Protein AF-A0A6G3X5H8-F1 (afdb_monomer_lite)

InterPro domains:
  IPR010852 Putative stress-induced transcription regulator [PTHR35525] (24-91)
  IPR021005 Zinc finger, CGNR [PF11706] (51-89)
  IPR023286 ABATE domain superfamily [G3DSA:1.10.3300.10] (2-90)
  IPR023286 ABATE domain superfamily [SSF160904] (4-88)

Sequence (100 aa):
MGRPWPSLLWEAGRRPAALHCSTAPPAVAAQTEIAQALIELLAGITDVRPTACPAPGCVFFFDAGRARRQWCSQGCGNRARAARHYARHQSGSTSSQSPI

Organism: NCBI:txid2706086

Structure (mmCIF, N/CA/C/O backbone):
data_AF-A0A6G3X5H8-F1
#
_entry.id   AF-A0A6G3X5H8-F1
#
loop_
_atom_site.group_PDB
_atom_site.id
_atom_site.type_symbol
_atom_site.label_atom_id
_atom_site.label_alt_id
_atom_site.label_comp_id
_atom_site.label_asym_id
_atom_site.label_entity_id
_atom_site.label_seq_id
_atom_site.pdbx_PDB_ins_code
_atom_site.Cartn_x
_atom_site.Cartn_y
_atom_site.Cartn_z
_atom_site.occupancy
_atom_site.B_iso_or_equiv
_atom_site.auth_seq_id
_atom_site.auth_comp_id
_atom_site.auth_asym_id
_atom_site.auth_atom_id
_atom_site.pdbx_PDB_model_num
ATOM 1 N N . MET A 1 1 ? 13.788 11.922 -21.141 1.00 60.78 1 MET A N 1
ATOM 2 C CA . MET A 1 1 ? 13.332 11.050 -20.034 1.00 60.78 1 MET A CA 1
ATOM 3 C C . MET A 1 1 ? 13.588 9.614 -20.457 1.00 60.78 1 MET A C 1
ATOM 5 O O . MET A 1 1 ? 13.192 9.263 -21.563 1.00 60.78 1 MET A O 1
ATOM 9 N N . GLY A 1 2 ? 14.332 8.835 -19.669 1.00 69.75 2 GLY A N 1
ATOM 10 C CA . GLY A 1 2 ? 14.636 7.442 -20.009 1.00 69.75 2 GLY A CA 1
ATOM 11 C C . GLY A 1 2 ? 13.363 6.599 -20.027 1.00 69.75 2 GLY A C 1
ATOM 12 O O . GLY A 1 2 ? 12.517 6.752 -19.149 1.00 69.75 2 GLY A O 1
ATOM 13 N N . ARG A 1 3 ? 13.192 5.757 -21.046 1.00 74.81 3 ARG A N 1
ATOM 14 C CA . ARG A 1 3 ? 12.064 4.821 -21.118 1.00 74.81 3 ARG A CA 1
ATOM 15 C C . ARG A 1 3 ? 12.355 3.641 -20.188 1.00 74.81 3 ARG A C 1
ATOM 17 O O . ARG A 1 3 ? 13.483 3.162 -20.241 1.00 74.81 3 ARG A O 1
ATOM 24 N N . PRO A 1 4 ? 11.410 3.169 -19.361 1.00 84.62 4 PRO A N 1
ATOM 25 C CA . PRO A 1 4 ? 11.558 1.880 -18.702 1.00 84.62 4 PRO A CA 1
ATOM 26 C C . PRO A 1 4 ? 11.399 0.754 -19.734 1.00 84.62 4 PRO A C 1
ATOM 28 O O . PRO A 1 4 ? 10.608 0.878 -20.674 1.00 84.62 4 PRO A O 1
ATOM 31 N N . TRP A 1 5 ? 12.120 -0.348 -19.566 1.00 88.62 5 TRP A N 1
ATOM 32 C CA . TRP A 1 5 ? 11.897 -1.574 -20.331 1.00 88.62 5 TRP A CA 1
ATOM 33 C C . TRP A 1 5 ? 12.041 -2.806 -19.432 1.00 88.62 5 TRP A C 1
ATOM 35 O O . TRP A 1 5 ? 12.903 -2.825 -18.548 1.00 88.62 5 TRP A O 1
ATOM 45 N N . PRO A 1 6 ? 11.214 -3.843 -19.641 1.00 89.56 6 PRO A N 1
ATOM 46 C CA . PRO A 1 6 ? 11.422 -5.125 -18.994 1.00 89.56 6 PRO A CA 1
ATOM 47 C C . PRO A 1 6 ? 12.629 -5.840 -19.621 1.00 89.56 6 PRO A C 1
ATOM 49 O O . PRO A 1 6 ? 12.863 -5.759 -20.828 1.00 89.56 6 PRO A O 1
ATOM 52 N N . SER A 1 7 ? 13.387 -6.562 -18.804 1.00 91.38 7 SER A N 1
ATOM 53 C CA . SER A 1 7 ? 14.465 -7.456 -19.227 1.00 91.38 7 SER A CA 1
ATOM 54 C C . SER A 1 7 ? 14.336 -8.787 -18.495 1.00 91.38 7 SER A C 1
ATOM 56 O O . SER A 1 7 ? 13.951 -8.819 -17.328 1.00 91.38 7 SER A O 1
ATOM 58 N N . LEU A 1 8 ? 14.642 -9.893 -19.167 1.00 93.75 8 LEU A N 1
ATOM 59 C CA . LEU A 1 8 ? 14.620 -11.222 -18.565 1.00 93.75 8 LEU A CA 1
ATOM 60 C C . LEU A 1 8 ? 16.056 -11.681 -18.329 1.00 93.75 8 LEU A C 1
ATOM 62 O O . LEU A 1 8 ? 16.792 -11.945 -19.278 1.00 93.75 8 LEU A O 1
ATOM 66 N N . LEU A 1 9 ? 16.447 -11.786 -17.062 1.00 94.56 9 LEU A N 1
ATOM 67 C CA . LEU A 1 9 ? 17.724 -12.366 -16.681 1.00 94.56 9 LEU A CA 1
ATOM 68 C C . LEU A 1 9 ? 17.579 -13.885 -16.609 1.00 94.56 9 LEU A C 1
ATOM 70 O O . LEU A 1 9 ? 16.824 -14.417 -15.788 1.00 94.56 9 LEU A O 1
ATOM 74 N N . TRP A 1 10 ? 18.316 -14.572 -17.476 1.00 94.81 10 TRP A N 1
ATOM 75 C CA . TRP A 1 10 ? 18.315 -16.024 -17.571 1.00 94.81 10 TRP A CA 1
ATOM 76 C C . TRP A 1 10 ? 19.702 -16.573 -17.240 1.00 94.81 10 TRP A C 1
ATOM 78 O O . TRP A 1 10 ? 20.615 -16.527 -18.060 1.00 94.81 10 TRP A O 1
ATOM 88 N N . GLU A 1 11 ? 19.856 -17.109 -16.031 1.00 93.88 11 GLU A N 1
ATOM 89 C CA . GLU A 1 11 ? 21.107 -17.704 -15.554 1.00 93.88 11 GLU A CA 1
ATOM 90 C C . GLU A 1 11 ? 20.948 -19.216 -15.368 1.00 93.88 11 GLU A C 1
ATOM 92 O O . GLU A 1 11 ? 19.945 -19.691 -14.828 1.00 93.88 11 GLU A O 1
ATOM 97 N N . ALA A 1 12 ? 21.948 -19.988 -15.802 1.00 92.75 12 ALA A N 1
ATOM 98 C CA . ALA A 1 12 ? 21.931 -21.441 -15.677 1.00 92.75 12 ALA A CA 1
ATOM 99 C C . ALA A 1 12 ? 21.793 -21.865 -14.202 1.00 92.75 12 ALA A C 1
ATOM 101 O O . ALA A 1 12 ? 22.558 -21.435 -13.341 1.00 92.75 12 ALA A O 1
ATOM 102 N N . GLY A 1 13 ? 20.801 -22.709 -13.908 1.00 93.31 13 GLY A N 1
ATOM 103 C CA . GLY A 1 13 ? 20.529 -23.196 -12.551 1.00 93.31 13 GLY A CA 1
ATOM 104 C C . GLY A 1 13 ? 19.717 -22.248 -11.654 1.00 93.31 13 GLY A C 1
ATOM 105 O O . GLY A 1 13 ? 19.429 -22.616 -10.516 1.00 93.31 13 GLY A O 1
ATOM 106 N N . ARG A 1 14 ? 19.296 -21.066 -12.133 1.00 92.75 14 ARG A N 1
ATOM 107 C CA . ARG A 1 14 ? 18.371 -20.167 -11.417 1.00 92.75 14 ARG A CA 1
ATOM 108 C C . ARG A 1 14 ? 17.011 -20.088 -12.108 1.00 92.75 14 ARG A C 1
ATOM 110 O O . ARG A 1 14 ? 16.878 -20.342 -13.302 1.00 92.75 14 ARG A O 1
ATOM 117 N N . ARG A 1 15 ? 15.978 -19.713 -11.345 1.00 92.12 15 ARG A N 1
ATOM 118 C CA . ARG A 1 15 ? 14.694 -19.311 -11.936 1.00 92.12 15 ARG A CA 1
ATOM 119 C C . ARG A 1 15 ? 14.898 -18.005 -12.718 1.00 92.12 15 ARG A C 1
ATOM 121 O O . ARG A 1 15 ? 15.554 -17.118 -12.169 1.00 92.12 15 ARG A O 1
ATOM 128 N N . PRO A 1 16 ? 14.339 -17.869 -13.935 1.00 94.50 16 PRO A N 1
ATOM 129 C CA . PRO A 1 16 ? 14.399 -16.615 -14.677 1.00 94.50 16 PRO A CA 1
ATOM 130 C C . PRO A 1 16 ? 13.844 -15.460 -13.842 1.00 94.50 16 PRO A C 1
ATOM 132 O O . PRO A 1 16 ? 12.799 -15.604 -13.202 1.00 94.50 16 PRO A O 1
ATOM 135 N N . ALA A 1 17 ? 14.546 -14.329 -13.842 1.00 91.50 17 ALA A N 1
ATOM 136 C CA . ALA A 1 17 ? 14.149 -13.136 -13.106 1.00 91.50 17 ALA A CA 1
ATOM 137 C C . ALA A 1 17 ? 13.748 -12.030 -14.084 1.00 91.50 17 ALA A C 1
ATOM 139 O O . ALA A 1 17 ? 14.514 -11.679 -14.982 1.00 91.50 17 ALA A O 1
ATOM 140 N N . ALA A 1 18 ? 12.553 -11.472 -13.904 1.00 90.00 18 ALA A N 1
ATOM 141 C CA . ALA A 1 18 ? 12.155 -10.255 -14.597 1.00 90.00 18 ALA A CA 1
ATOM 142 C C . ALA A 1 18 ? 12.793 -9.043 -13.899 1.00 90.00 18 ALA A C 1
ATOM 144 O O . ALA A 1 18 ? 12.706 -8.903 -12.680 1.00 90.00 18 ALA A O 1
ATOM 145 N N . LEU A 1 19 ? 13.434 -8.179 -14.678 1.00 87.75 19 LEU A N 1
ATOM 146 C CA . LEU A 1 19 ? 14.050 -6.932 -14.244 1.00 87.75 19 LEU A CA 1
ATOM 147 C C . LEU A 1 19 ? 13.344 -5.760 -14.924 1.00 87.75 19 LEU A C 1
ATOM 149 O O . LEU A 1 19 ? 13.045 -5.825 -16.116 1.00 87.75 19 LEU A O 1
ATOM 153 N N . HIS A 1 20 ? 13.145 -4.668 -14.192 1.00 85.81 20 HIS A N 1
ATOM 154 C CA . HIS A 1 20 ? 12.765 -3.383 -14.770 1.00 85.81 20 HIS A CA 1
ATOM 155 C C . HIS A 1 20 ? 14.012 -2.515 -14.897 1.00 85.81 20 HIS A C 1
ATOM 157 O O . HIS A 1 20 ? 14.634 -2.138 -13.906 1.00 85.81 20 HIS A O 1
ATOM 163 N N . CYS A 1 21 ? 14.403 -2.219 -16.131 1.00 87.88 21 CYS A N 1
ATOM 164 C CA . CYS A 1 21 ? 15.553 -1.380 -16.427 1.00 87.88 21 CYS A CA 1
ATOM 165 C C . CYS A 1 21 ? 15.086 0.008 -16.869 1.00 87.88 21 CYS A C 1
ATOM 167 O O . CYS A 1 21 ? 14.038 0.155 -17.493 1.00 87.88 21 CYS A O 1
ATOM 169 N N . SER A 1 22 ? 15.870 1.038 -16.560 1.00 90.00 22 SER A N 1
ATOM 170 C CA . SER A 1 22 ? 15.598 2.407 -16.992 1.00 90.00 22 SER A CA 1
ATOM 171 C C . SER A 1 22 ? 16.896 3.200 -17.095 1.00 90.00 22 SER A C 1
ATOM 173 O O . SER A 1 22 ? 17.806 3.013 -16.291 1.00 90.00 22 SER A O 1
ATOM 175 N N . THR A 1 23 ? 16.973 4.115 -18.063 1.00 92.62 23 THR A N 1
ATOM 176 C CA . THR A 1 23 ? 18.024 5.149 -18.126 1.00 92.62 23 THR A CA 1
ATOM 177 C C . THR A 1 23 ? 17.611 6.458 -17.445 1.00 92.62 23 THR A C 1
ATOM 179 O O . THR A 1 23 ? 18.318 7.461 -17.536 1.00 92.62 23 THR A O 1
ATOM 182 N N . ALA A 1 24 ? 16.437 6.502 -16.807 1.00 92.06 24 ALA A N 1
ATOM 183 C CA . ALA A 1 24 ? 15.964 7.686 -16.103 1.00 92.06 24 ALA A CA 1
ATOM 184 C C . ALA A 1 24 ? 16.730 7.909 -14.782 1.00 92.06 24 ALA A C 1
ATOM 186 O O . ALA A 1 24 ? 17.280 6.962 -14.219 1.00 92.06 24 ALA A O 1
ATOM 187 N N . PRO A 1 25 ? 16.728 9.143 -14.240 1.00 94.12 25 PRO A N 1
ATOM 188 C CA . PRO A 1 25 ? 17.235 9.398 -12.895 1.00 94.12 25 PRO A CA 1
ATOM 189 C C . PRO A 1 25 ? 16.565 8.483 -11.852 1.00 94.12 25 PRO A C 1
ATOM 191 O O . PRO A 1 25 ? 15.368 8.211 -11.987 1.00 94.12 25 PRO A O 1
ATOM 194 N N . PRO A 1 26 ? 17.269 8.067 -10.780 1.00 90.50 26 PRO A N 1
ATOM 195 C CA . PRO A 1 26 ? 16.768 7.058 -9.840 1.00 90.50 26 PRO A CA 1
ATOM 196 C C . PRO A 1 26 ? 15.381 7.351 -9.254 1.00 90.50 26 PRO A C 1
ATOM 198 O O . PRO A 1 26 ? 14.541 6.459 -9.187 1.00 90.50 26 PRO A O 1
ATOM 201 N N . ALA A 1 27 ? 15.099 8.606 -8.889 1.00 92.88 27 ALA A N 1
ATOM 202 C CA . ALA A 1 27 ? 13.791 8.996 -8.360 1.00 92.88 27 ALA A CA 1
ATOM 203 C C . ALA A 1 27 ? 12.657 8.810 -9.387 1.00 92.88 27 ALA A C 1
ATOM 205 O O . ALA A 1 27 ? 11.584 8.324 -9.041 1.00 92.88 27 ALA A O 1
ATOM 206 N N . VAL A 1 28 ? 12.910 9.142 -10.657 1.00 92.25 28 VAL A N 1
ATOM 207 C CA . VAL A 1 28 ? 11.936 8.976 -11.749 1.00 92.25 28 VAL A CA 1
ATOM 208 C C . VAL A 1 28 ? 11.734 7.495 -12.064 1.00 92.25 28 VAL A C 1
ATOM 210 O O . VAL A 1 28 ? 10.604 7.065 -12.289 1.00 92.25 28 VAL A O 1
ATOM 213 N N . ALA A 1 29 ? 12.810 6.704 -12.051 1.00 90.31 29 ALA A N 1
ATOM 214 C CA . ALA A 1 29 ? 12.731 5.258 -12.234 1.00 90.31 29 ALA A CA 1
ATOM 215 C C . ALA A 1 29 ? 11.878 4.604 -11.132 1.00 90.31 29 ALA A C 1
ATOM 217 O O . ALA A 1 29 ? 10.927 3.895 -11.452 1.00 90.31 29 ALA A O 1
ATOM 218 N N . ALA A 1 30 ? 12.131 4.934 -9.861 1.00 91.62 30 ALA A N 1
ATOM 219 C CA . ALA A 1 30 ? 11.355 4.424 -8.730 1.00 91.62 30 ALA A CA 1
ATOM 220 C C . ALA A 1 30 ? 9.874 4.839 -8.795 1.00 91.62 30 ALA A C 1
ATOM 222 O O . ALA A 1 30 ? 8.987 4.020 -8.575 1.00 91.62 30 ALA A O 1
ATOM 223 N N . GLN A 1 31 ? 9.583 6.098 -9.142 1.00 93.50 31 GLN A N 1
ATOM 224 C CA . GLN A 1 31 ? 8.203 6.559 -9.335 1.00 93.50 31 GLN A CA 1
ATOM 225 C C . GLN A 1 31 ? 7.490 5.799 -10.456 1.00 93.50 31 GLN A C 1
ATOM 227 O O . GLN A 1 31 ? 6.317 5.460 -10.317 1.00 93.50 31 GLN A O 1
ATOM 232 N N . THR A 1 32 ? 8.195 5.528 -11.554 1.00 92.00 32 THR A N 1
ATOM 233 C CA . THR A 1 32 ? 7.649 4.783 -12.692 1.00 92.00 32 THR A CA 1
ATOM 234 C C . THR A 1 32 ? 7.320 3.347 -12.293 1.00 92.00 32 THR A C 1
ATOM 236 O O . THR A 1 32 ? 6.219 2.884 -12.572 1.00 92.0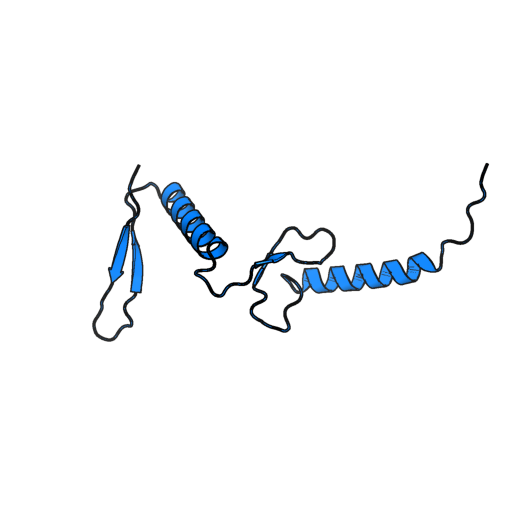0 32 THR A O 1
ATOM 239 N N . GLU A 1 33 ? 8.220 2.680 -11.569 1.00 91.25 33 GLU A N 1
ATOM 240 C CA . GLU A 1 33 ? 8.004 1.319 -11.068 1.00 91.25 33 GLU A CA 1
ATOM 241 C C . GLU A 1 33 ? 6.810 1.249 -10.102 1.00 91.25 33 GLU A C 1
ATOM 243 O O . GLU A 1 33 ? 5.937 0.394 -10.249 1.00 91.25 33 GLU A O 1
ATOM 248 N N . ILE A 1 34 ? 6.699 2.207 -9.172 1.00 93.38 34 ILE A N 1
ATOM 249 C CA . ILE A 1 34 ? 5.546 2.317 -8.263 1.00 93.38 34 ILE A CA 1
ATOM 250 C C . ILE A 1 34 ? 4.244 2.524 -9.048 1.00 93.38 34 ILE A C 1
ATOM 252 O O . ILE A 1 34 ? 3.234 1.890 -8.744 1.00 93.38 34 ILE A O 1
ATOM 256 N N . ALA A 1 35 ? 4.252 3.405 -10.052 1.00 93.75 35 ALA A N 1
ATOM 257 C CA . ALA A 1 35 ? 3.075 3.678 -10.869 1.00 93.75 35 ALA A CA 1
ATOM 258 C C . ALA A 1 35 ? 2.638 2.441 -11.668 1.00 93.75 35 ALA A C 1
ATOM 260 O O . ALA A 1 35 ? 1.449 2.136 -11.704 1.00 93.75 35 ALA A O 1
ATOM 261 N N . GLN A 1 36 ? 3.582 1.702 -12.257 1.00 91.25 36 GLN A N 1
ATOM 262 C CA . GLN A 1 36 ? 3.300 0.457 -12.976 1.00 91.25 36 GLN A CA 1
ATOM 263 C C . GLN A 1 36 ? 2.711 -0.609 -12.045 1.00 91.25 36 GLN A C 1
ATOM 265 O O . GLN A 1 36 ? 1.652 -1.154 -12.348 1.00 91.25 36 GLN A O 1
ATOM 270 N N . ALA A 1 37 ? 3.319 -0.832 -10.876 1.00 91.44 37 ALA A N 1
ATOM 271 C CA . ALA A 1 37 ? 2.805 -1.780 -9.888 1.00 91.44 37 ALA A CA 1
ATOM 272 C C . ALA A 1 37 ? 1.396 -1.403 -9.393 1.00 91.44 37 ALA A C 1
ATOM 274 O O . ALA A 1 37 ? 0.540 -2.268 -9.209 1.00 91.44 37 ALA A O 1
ATOM 275 N N . LEU A 1 38 ? 1.122 -0.106 -9.206 1.00 93.38 38 LEU A N 1
ATOM 276 C CA . LEU A 1 38 ? -0.211 0.374 -8.841 1.00 93.38 38 LEU A CA 1
ATOM 277 C C . LEU A 1 38 ? -1.232 0.138 -9.962 1.00 93.38 38 LEU A C 1
ATOM 279 O O . LEU A 1 38 ? -2.363 -0.246 -9.674 1.00 93.38 38 LEU A O 1
ATOM 283 N N . ILE A 1 39 ? -0.853 0.343 -11.225 1.00 94.00 39 ILE A N 1
ATOM 284 C CA . ILE A 1 39 ? -1.719 0.057 -12.377 1.00 94.00 39 ILE A CA 1
ATOM 285 C C . ILE A 1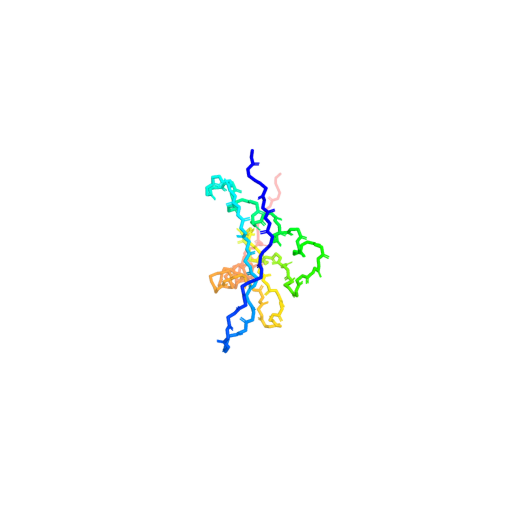 39 ? -2.053 -1.434 -12.431 1.00 94.00 39 ILE A C 1
ATOM 287 O O . ILE A 1 39 ? -3.223 -1.773 -12.555 1.00 94.00 39 ILE A O 1
ATOM 291 N N . GLU A 1 40 ? -1.066 -2.319 -12.285 1.00 93.25 40 GLU A N 1
ATOM 292 C CA . GLU A 1 40 ? -1.290 -3.771 -12.264 1.00 93.25 40 GLU A CA 1
ATOM 293 C C . GLU A 1 40 ? -2.207 -4.199 -11.111 1.00 93.25 40 GLU A C 1
ATOM 295 O O . GLU A 1 40 ? -3.118 -5.010 -11.305 1.00 93.25 40 GLU A O 1
ATOM 300 N N . LEU A 1 41 ? -2.011 -3.610 -9.926 1.00 92.75 41 LEU A N 1
ATOM 301 C CA . LEU A 1 41 ? -2.864 -3.821 -8.759 1.00 92.75 41 LEU A CA 1
ATOM 302 C C . LEU A 1 41 ? -4.315 -3.404 -9.037 1.00 92.75 41 LEU A C 1
ATOM 304 O O . LEU A 1 41 ? -5.240 -4.175 -8.790 1.00 92.75 41 LEU A O 1
ATOM 308 N N . LEU A 1 42 ? -4.524 -2.189 -9.551 1.00 91.94 42 LEU A N 1
ATOM 309 C CA . LEU A 1 42 ? -5.857 -1.643 -9.826 1.00 91.94 42 LEU A CA 1
ATOM 310 C C . LEU A 1 42 ? -6.541 -2.327 -11.017 1.00 91.94 42 LEU A C 1
ATOM 312 O O . LEU A 1 42 ? -7.765 -2.435 -11.034 1.00 91.94 42 LEU A O 1
ATOM 316 N N . ALA A 1 43 ? -5.764 -2.817 -11.982 1.00 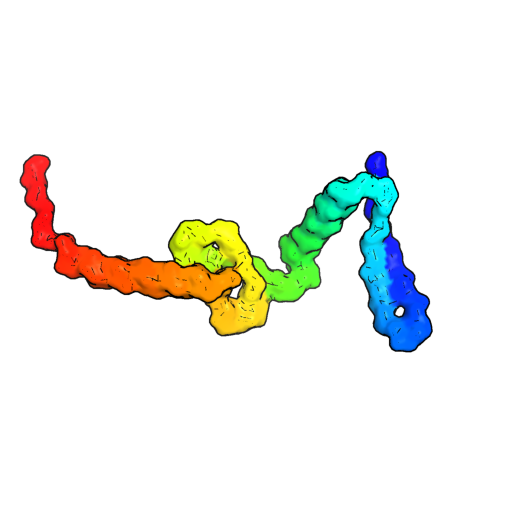94.38 43 ALA A N 1
ATOM 317 C CA . ALA A 1 43 ? -6.248 -3.610 -13.107 1.00 94.38 43 ALA A CA 1
ATOM 318 C C . ALA A 1 43 ? -6.595 -5.059 -12.717 1.00 94.38 43 ALA A C 1
ATOM 320 O O . ALA A 1 43 ? -7.125 -5.797 -13.546 1.00 94.38 43 ALA A O 1
ATOM 321 N N . GLY A 1 44 ? -6.311 -5.481 -11.478 1.00 91.31 44 GLY A N 1
ATOM 322 C CA . GLY A 1 44 ? -6.602 -6.832 -10.996 1.00 91.31 44 GLY A CA 1
ATOM 323 C C . GLY A 1 44 ? -5.681 -7.911 -11.571 1.00 91.31 44 GLY A C 1
ATOM 324 O O . GLY A 1 44 ? -6.052 -9.081 -11.578 1.00 91.31 44 GLY A O 1
ATOM 325 N N . ILE A 1 45 ? -4.496 -7.530 -12.059 1.00 92.94 45 ILE A N 1
ATOM 326 C CA . ILE A 1 45 ? -3.478 -8.465 -12.569 1.00 92.94 45 ILE A CA 1
ATOM 327 C C . ILE A 1 45 ? -2.802 -9.201 -11.402 1.00 92.94 45 ILE A C 1
ATOM 329 O O . ILE A 1 45 ? -2.381 -10.347 -11.536 1.00 92.94 45 ILE A O 1
ATOM 333 N N . THR A 1 46 ? -2.719 -8.553 -10.238 1.00 89.50 46 THR A N 1
ATOM 334 C CA . THR A 1 46 ? -2.159 -9.138 -9.015 1.00 89.50 46 THR A CA 1
ATOM 335 C C . THR A 1 46 ? -3.241 -9.789 -8.150 1.00 89.50 46 THR A C 1
ATOM 337 O O . THR A 1 46 ? -4.337 -9.244 -8.033 1.00 89.50 46 THR A O 1
ATOM 340 N N . ASP A 1 47 ? -2.897 -10.847 -7.410 1.00 89.12 47 ASP A N 1
ATOM 341 C CA . ASP A 1 47 ? -3.792 -11.489 -6.426 1.00 89.12 47 ASP A CA 1
ATOM 342 C C . ASP A 1 47 ? -4.029 -10.666 -5.143 1.00 89.12 47 ASP A C 1
ATOM 344 O O . ASP A 1 47 ? -4.802 -11.067 -4.265 1.00 89.12 47 ASP A O 1
ATOM 348 N N . VAL A 1 48 ? -3.352 -9.523 -4.999 1.00 90.00 48 VAL A N 1
ATOM 349 C CA . VAL A 1 48 ? -3.485 -8.640 -3.838 1.00 90.00 48 VAL A CA 1
ATOM 350 C C . VAL A 1 48 ? -4.893 -8.058 -3.798 1.00 90.00 48 VAL A C 1
ATOM 352 O O . VAL A 1 48 ? -5.393 -7.516 -4.781 1.00 90.00 48 VAL A O 1
ATOM 355 N N . ARG A 1 49 ? -5.527 -8.113 -2.623 1.00 89.00 49 ARG A N 1
ATOM 356 C CA . ARG A 1 49 ? -6.863 -7.542 -2.401 1.00 89.00 49 ARG A CA 1
ATOM 357 C C . ARG A 1 49 ? -6.758 -6.326 -1.484 1.00 89.00 49 ARG A C 1
ATOM 359 O O . ARG A 1 49 ? -6.885 -6.486 -0.264 1.00 89.00 49 ARG A O 1
ATOM 366 N N . PRO A 1 50 ? -6.494 -5.121 -2.028 1.00 91.31 50 PRO A N 1
ATOM 367 C CA . PRO A 1 50 ? -6.301 -3.932 -1.214 1.00 91.31 50 PRO A CA 1
ATOM 368 C C . PRO A 1 50 ? -7.611 -3.575 -0.513 1.00 91.31 50 PRO A C 1
ATOM 370 O O . PRO A 1 50 ? -8.610 -3.244 -1.141 1.00 91.31 50 PRO A O 1
ATOM 373 N N . THR A 1 51 ? -7.602 -3.649 0.814 1.00 92.81 51 THR A N 1
ATOM 374 C CA . THR A 1 51 ? -8.760 -3.345 1.657 1.00 92.81 51 THR A CA 1
ATOM 375 C C . THR A 1 51 ? -8.406 -2.222 2.616 1.00 92.81 51 THR A C 1
ATOM 377 O O . THR A 1 51 ? -7.356 -2.259 3.264 1.00 92.81 51 THR A O 1
ATOM 380 N N . ALA A 1 52 ? -9.268 -1.210 2.705 1.00 95.94 52 ALA A N 1
ATOM 381 C CA . ALA A 1 52 ? -9.089 -0.112 3.646 1.00 95.94 52 ALA A CA 1
ATOM 382 C C . ALA A 1 52 ? -9.124 -0.638 5.090 1.00 95.94 52 ALA A C 1
ATOM 384 O O . ALA A 1 52 ? -9.957 -1.473 5.449 1.00 95.94 52 ALA A O 1
ATOM 385 N N . CYS A 1 53 ? -8.211 -0.163 5.936 1.00 97.44 53 CYS A N 1
ATOM 386 C CA . CYS A 1 53 ? -8.183 -0.566 7.336 1.00 97.44 53 CYS A CA 1
ATOM 387 C C . CYS A 1 53 ? -9.372 0.048 8.099 1.00 97.44 53 CYS A C 1
ATOM 389 O O . CYS A 1 53 ? -9.483 1.272 8.150 1.00 97.44 53 CYS A O 1
ATOM 391 N N . PRO A 1 54 ? -10.202 -0.752 8.792 1.00 96.12 54 PRO A N 1
ATOM 392 C CA . PRO A 1 54 ? -11.396 -0.246 9.474 1.00 96.12 54 PRO A CA 1
ATOM 393 C C . PRO A 1 54 ? -11.101 0.397 10.841 1.00 96.12 54 PRO A C 1
ATOM 395 O O . PRO A 1 54 ? -12.018 0.746 11.580 1.00 96.12 54 PRO A O 1
ATOM 398 N N . ALA A 1 55 ? -9.832 0.499 11.252 1.00 97.69 55 ALA A N 1
ATOM 399 C CA . ALA A 1 55 ? -9.493 1.066 12.553 1.00 97.69 55 ALA A CA 1
ATOM 400 C C . ALA A 1 55 ? -9.704 2.596 12.560 1.00 97.69 55 ALA A C 1
ATOM 402 O O . ALA A 1 55 ? -9.249 3.258 11.625 1.00 97.69 55 ALA A O 1
ATOM 403 N N . PRO A 1 56 ? -10.286 3.190 13.623 1.00 97.06 56 PRO A N 1
ATOM 404 C CA . PRO A 1 56 ? -10.571 4.627 13.675 1.00 97.06 56 PRO A CA 1
ATOM 405 C C . PRO A 1 56 ? -9.334 5.485 13.389 1.00 97.06 56 PRO A C 1
ATOM 407 O O . PRO A 1 56 ? -8.278 5.257 13.991 1.00 97.06 56 PRO A O 1
ATOM 410 N N . GLY A 1 57 ? -9.451 6.430 12.453 1.00 96.56 57 GLY A N 1
ATOM 411 C CA . GLY A 1 57 ? -8.362 7.319 12.027 1.00 96.56 57 GLY A CA 1
ATOM 412 C C . GLY A 1 57 ? -7.262 6.658 11.186 1.00 96.56 57 GLY A C 1
ATOM 413 O O . GLY A 1 57 ? -6.201 7.247 11.009 1.00 96.56 57 GLY A O 1
ATOM 414 N N . CYS A 1 58 ? -7.449 5.425 10.700 1.00 98.00 58 CYS A N 1
ATOM 415 C CA . CYS A 1 58 ? -6.485 4.801 9.794 1.00 98.00 58 CYS A CA 1
ATOM 416 C C . CYS A 1 58 ? -6.724 5.228 8.342 1.00 98.00 58 CYS A C 1
ATOM 418 O O . CYS A 1 58 ? -7.855 5.194 7.875 1.00 98.00 58 CYS A O 1
ATOM 420 N N . VAL A 1 59 ? -5.645 5.542 7.623 1.00 97.12 59 VAL A N 1
ATOM 421 C CA . VAL A 1 59 ? -5.667 5.887 6.186 1.00 97.12 59 VAL A CA 1
ATOM 422 C C . VAL A 1 59 ? -4.965 4.844 5.310 1.00 97.12 59 VAL A C 1
ATOM 424 O O . VAL A 1 59 ? -4.757 5.058 4.121 1.00 97.12 59 VAL A O 1
ATOM 427 N N . PHE A 1 60 ? -4.556 3.715 5.895 1.00 97.00 60 PHE A N 1
ATOM 428 C CA . PHE A 1 60 ? -3.798 2.682 5.192 1.00 97.00 60 PHE A CA 1
ATOM 429 C C . PHE A 1 60 ? -4.675 1.538 4.692 1.00 97.00 60 PHE A C 1
ATOM 431 O O . PHE A 1 60 ? -5.696 1.194 5.293 1.00 97.00 60 PHE A O 1
ATOM 438 N N . PHE A 1 61 ? -4.185 0.890 3.640 1.00 94.50 61 PHE A N 1
ATOM 439 C CA . PHE A 1 61 ? -4.722 -0.349 3.094 1.00 94.50 61 PHE A CA 1
ATOM 440 C C . PHE A 1 61 ? -3.909 -1.551 3.579 1.00 94.50 61 PHE A C 1
ATOM 442 O O . PHE A 1 61 ? -2.777 -1.424 4.053 1.00 94.50 61 PHE A O 1
ATOM 449 N N . PHE A 1 62 ? -4.491 -2.738 3.467 1.00 94.06 62 PHE A N 1
ATOM 450 C CA . PHE A 1 62 ? -3.785 -3.996 3.653 1.00 94.06 62 PHE A CA 1
ATOM 451 C C . PHE A 1 62 ? -4.264 -5.034 2.643 1.00 94.06 62 PHE A C 1
ATOM 453 O O . PHE A 1 62 ? -5.380 -4.945 2.139 1.00 94.06 62 PHE A O 1
ATOM 460 N N . ASP A 1 63 ? -3.419 -6.026 2.374 1.00 92.88 63 ASP A N 1
ATOM 461 C CA . ASP A 1 63 ? -3.807 -7.186 1.579 1.00 92.88 63 ASP A CA 1
ATOM 462 C C . ASP A 1 63 ? -4.710 -8.122 2.396 1.00 92.88 63 ASP A C 1
ATOM 464 O O . ASP A 1 63 ? -4.271 -8.730 3.385 1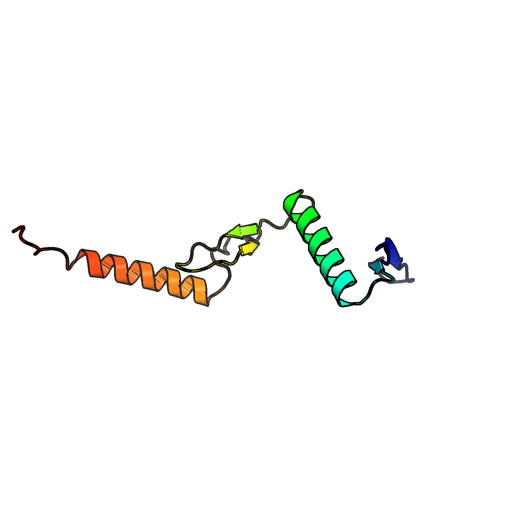.00 92.88 63 ASP A O 1
ATOM 468 N N . ALA A 1 64 ? -5.972 -8.219 1.980 1.00 87.56 64 ALA A N 1
ATOM 469 C CA . ALA A 1 64 ? -6.975 -9.095 2.572 1.00 87.56 64 ALA A CA 1
ATOM 470 C C . ALA A 1 64 ? -6.921 -10.541 2.046 1.00 87.56 64 ALA A C 1
ATOM 472 O O . ALA A 1 64 ? -7.750 -11.358 2.444 1.00 87.56 64 ALA A O 1
ATOM 473 N N . GLY A 1 65 ? -5.929 -10.903 1.219 1.00 83.25 65 GLY A N 1
ATOM 474 C CA . GLY A 1 65 ? -5.724 -12.282 0.757 1.00 83.25 65 GLY A CA 1
ATOM 475 C C . GLY A 1 65 ? -5.542 -13.302 1.893 1.00 83.25 65 GLY A C 1
ATOM 476 O O . GLY A 1 65 ? -5.844 -14.484 1.739 1.00 83.25 65 GLY A O 1
ATOM 477 N N . ARG A 1 66 ? -5.121 -12.858 3.087 1.00 82.31 66 ARG A N 1
ATOM 478 C CA . ARG A 1 66 ? -5.085 -13.694 4.299 1.00 82.31 66 ARG A CA 1
ATOM 479 C C . ARG A 1 66 ? -6.400 -13.582 5.069 1.00 82.31 66 ARG A C 1
ATOM 481 O O . ARG A 1 66 ? -6.592 -12.618 5.805 1.00 82.31 66 ARG A O 1
ATOM 488 N N . ALA A 1 67 ? -7.226 -14.628 5.016 1.00 77.94 67 ALA A N 1
ATOM 489 C CA . ALA A 1 67 ? -8.596 -14.661 5.554 1.00 77.94 67 ALA A CA 1
ATOM 490 C C . ALA A 1 67 ? -8.790 -14.168 7.008 1.00 77.94 67 ALA A C 1
ATOM 492 O O . ALA A 1 67 ? -9.880 -13.745 7.377 1.00 77.94 67 ALA A O 1
ATOM 493 N N . ARG A 1 68 ? -7.760 -14.220 7.865 1.00 86.75 68 ARG A N 1
ATOM 494 C CA . ARG A 1 68 ? -7.852 -13.778 9.273 1.00 86.75 68 ARG A CA 1
ATOM 495 C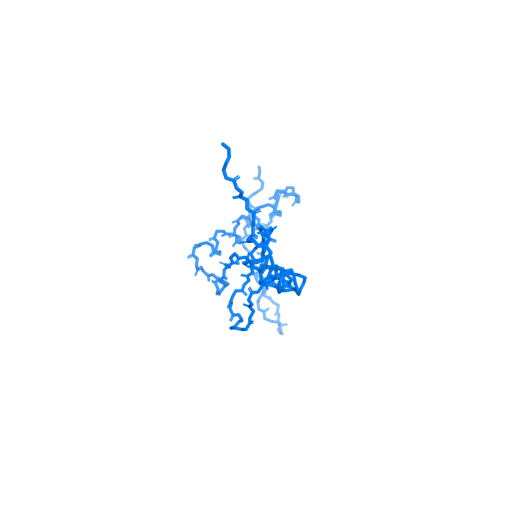 C . ARG A 1 68 ? -7.383 -12.341 9.515 1.00 86.75 68 ARG A C 1
ATOM 497 O O . ARG A 1 68 ? -7.556 -11.833 10.626 1.00 86.75 68 ARG A O 1
ATOM 504 N N . ARG A 1 69 ? -6.755 -11.685 8.533 1.00 91.88 69 ARG A N 1
ATOM 505 C CA . ARG A 1 69 ? -6.253 -10.317 8.693 1.00 91.88 69 ARG A CA 1
ATOM 506 C C . ARG A 1 69 ? -7.415 -9.339 8.538 1.00 91.88 69 ARG A C 1
ATOM 508 O O . ARG A 1 69 ? -8.011 -9.248 7.479 1.00 91.88 69 ARG A O 1
ATOM 515 N N . GLN A 1 70 ? -7.717 -8.611 9.610 1.00 94.19 70 GLN A N 1
ATOM 516 C CA . GLN A 1 70 ? -8.811 -7.626 9.656 1.00 94.19 70 GLN A CA 1
ATOM 517 C C . GLN A 1 70 ? -8.304 -6.175 9.730 1.00 94.19 70 GLN A C 1
ATOM 519 O O . GLN A 1 70 ? -9.079 -5.238 9.566 1.00 94.19 70 GLN A O 1
ATOM 524 N N . TRP A 1 71 ? -7.007 -5.979 9.995 1.00 96.44 71 TRP A N 1
ATOM 525 C CA . TRP A 1 71 ? -6.387 -4.663 10.157 1.00 96.44 71 TRP A CA 1
ATOM 526 C C . TRP A 1 71 ? -4.999 -4.620 9.516 1.00 96.44 71 TRP A C 1
ATOM 528 O O . TRP A 1 71 ? -4.303 -5.638 9.410 1.00 96.44 71 TRP A O 1
ATOM 538 N N . CYS A 1 72 ? -4.553 -3.414 9.154 1.00 96.56 72 CYS A N 1
ATOM 539 C CA . CYS A 1 72 ? -3.228 -3.215 8.570 1.00 96.56 72 CYS A CA 1
ATOM 540 C C . CYS A 1 72 ? -2.082 -3.503 9.553 1.00 96.56 72 CYS A C 1
ATOM 542 O O . CYS A 1 72 ? -1.003 -3.902 9.124 1.00 96.56 72 CYS A O 1
ATOM 544 N N . SER A 1 73 ? -2.315 -3.394 10.864 1.00 95.88 73 SER A N 1
ATOM 545 C CA . SER A 1 73 ? -1.315 -3.665 11.899 1.00 95.88 73 SER A CA 1
ATOM 546 C C . SER A 1 73 ? -1.953 -4.108 13.217 1.00 95.88 73 SER A C 1
ATOM 548 O O . SER A 1 73 ? -3.151 -3.909 13.443 1.00 95.88 73 SER A O 1
ATOM 550 N N . GLN A 1 74 ? -1.137 -4.658 14.123 1.00 96.19 74 GLN A N 1
ATOM 551 C CA . GLN A 1 74 ? -1.566 -4.957 15.495 1.00 96.19 74 GLN A CA 1
ATOM 552 C C . GLN A 1 74 ? -2.017 -3.693 16.241 1.00 96.19 74 GLN A C 1
ATOM 554 O O . GLN A 1 74 ? -3.047 -3.711 16.913 1.00 96.19 74 GLN A O 1
ATOM 559 N N . GLY A 1 75 ? -1.315 -2.567 16.056 1.00 97.69 75 GLY A N 1
ATOM 560 C CA . GLY A 1 75 ? -1.701 -1.280 16.641 1.00 97.69 75 GLY A CA 1
ATOM 561 C C . GLY A 1 75 ? -3.100 -0.827 16.207 1.00 97.69 75 GLY A C 1
ATOM 562 O O . GLY A 1 75 ? -3.895 -0.390 17.037 1.00 97.69 75 GLY A O 1
ATOM 563 N N . CYS A 1 76 ? -3.453 -1.006 14.931 1.00 98.19 76 CYS A N 1
ATOM 564 C CA . CYS A 1 76 ? -4.806 -0.738 14.435 1.00 98.19 76 CYS A CA 1
ATOM 565 C C . CYS A 1 76 ? -5.859 -1.664 15.057 1.00 98.19 76 CYS A C 1
ATOM 567 O O . CYS A 1 76 ? -6.928 -1.189 15.440 1.00 98.19 76 CYS A O 1
ATOM 569 N N . GLY A 1 77 ? -5.540 -2.949 15.235 1.00 97.31 77 GLY A N 1
ATOM 570 C CA . GLY A 1 77 ? -6.414 -3.885 15.947 1.00 97.31 77 GLY A CA 1
ATOM 571 C C . GLY A 1 77 ? -6.676 -3.465 17.397 1.00 97.31 77 GLY A C 1
ATOM 572 O O . GLY A 1 77 ? -7.820 -3.486 17.854 1.00 97.31 77 GLY A O 1
ATOM 573 N N . ASN A 1 78 ? -5.644 -3.005 18.107 1.00 97.88 78 ASN A N 1
ATOM 574 C CA . ASN A 1 78 ? -5.782 -2.506 19.476 1.00 97.88 78 ASN A CA 1
ATOM 575 C C . ASN A 1 78 ? -6.628 -1.231 19.541 1.00 97.88 78 ASN A C 1
ATOM 577 O O . ASN A 1 78 ? -7.559 -1.177 20.345 1.00 97.88 78 ASN A O 1
ATOM 581 N N . ARG A 1 79 ? -6.394 -0.248 18.656 1.00 97.69 79 ARG A N 1
ATOM 582 C CA . ARG A 1 79 ? -7.242 0.958 18.590 1.00 97.69 79 ARG A CA 1
ATOM 583 C C . ARG A 1 79 ? -8.708 0.617 18.337 1.00 97.69 79 ARG A C 1
ATOM 585 O O . ARG A 1 79 ? -9.582 1.158 19.005 1.00 97.69 79 ARG A O 1
ATOM 592 N N . ALA A 1 80 ? -8.987 -0.300 17.411 1.00 97.44 80 ALA A N 1
ATOM 593 C CA . ALA A 1 80 ? -10.353 -0.722 17.111 1.00 97.44 80 ALA A CA 1
ATOM 594 C C . ALA A 1 80 ? -11.033 -1.408 18.314 1.00 97.44 80 ALA A C 1
ATOM 596 O O . ALA A 1 80 ? -12.225 -1.217 18.553 1.00 97.44 80 ALA A O 1
ATOM 597 N N . ARG A 1 81 ? -10.295 -2.200 19.105 1.00 96.75 81 ARG A N 1
ATOM 598 C CA . ARG A 1 81 ? -10.809 -2.782 20.360 1.00 96.75 81 ARG A CA 1
ATOM 599 C C . ARG A 1 81 ? -11.071 -1.710 21.420 1.00 96.75 81 ARG A C 1
ATOM 601 O O . ARG A 1 81 ? -12.150 -1.721 22.004 1.00 96.75 81 ARG A O 1
ATOM 608 N N . ALA A 1 82 ? -10.139 -0.779 21.617 1.00 97.00 82 ALA A N 1
ATOM 609 C CA . ALA A 1 82 ? -10.277 0.310 22.583 1.00 97.00 82 ALA A CA 1
ATOM 610 C C . ALA A 1 82 ? -11.476 1.214 22.260 1.00 97.00 82 ALA A C 1
ATOM 612 O O . ALA A 1 82 ? -12.290 1.489 23.135 1.00 97.00 82 ALA A O 1
ATOM 613 N N . ALA A 1 83 ? -11.653 1.599 20.993 1.00 96.00 83 ALA A N 1
ATOM 614 C CA . ALA A 1 83 ? -12.801 2.396 20.563 1.00 96.00 83 ALA A CA 1
ATOM 615 C C . ALA A 1 83 ? -14.138 1.695 20.855 1.00 96.00 83 ALA A C 1
ATOM 617 O O . ALA A 1 83 ? -15.052 2.312 21.395 1.00 96.00 83 ALA A O 1
ATOM 618 N N . ARG A 1 84 ? -14.239 0.384 20.579 1.00 95.56 84 ARG A N 1
ATOM 619 C CA . ARG A 1 8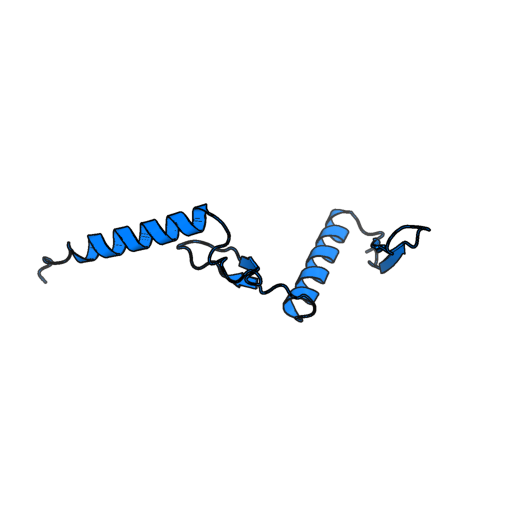4 ? -15.435 -0.408 20.920 1.00 95.56 84 ARG A CA 1
ATOM 620 C C . ARG A 1 84 ? -15.681 -0.488 22.424 1.00 95.56 84 ARG A C 1
ATOM 622 O O . ARG A 1 84 ? -16.833 -0.463 22.840 1.00 95.56 84 ARG A O 1
ATOM 629 N N . HIS A 1 85 ? -14.626 -0.603 23.228 1.00 95.50 85 HIS A N 1
ATOM 630 C CA . HIS A 1 85 ? -14.734 -0.577 24.684 1.00 95.50 85 HIS A CA 1
ATOM 631 C C . HIS A 1 85 ? -15.289 0.771 25.160 1.00 95.50 85 HIS A C 1
ATOM 633 O O . HIS A 1 85 ? -16.325 0.804 25.815 1.00 95.50 85 HIS A O 1
ATOM 639 N N . TYR A 1 86 ? -14.673 1.887 24.761 1.00 93.75 86 TYR A N 1
ATOM 640 C CA . TYR A 1 86 ? -15.129 3.217 25.169 1.00 93.75 86 TYR A CA 1
ATOM 641 C C . TYR A 1 86 ? -16.556 3.529 24.715 1.00 93.75 86 TYR A C 1
ATOM 643 O O . TYR A 1 86 ? -17.328 4.041 25.516 1.00 93.75 86 TYR A O 1
ATOM 651 N N . ALA A 1 87 ? -16.941 3.153 23.492 1.00 92.88 87 ALA A N 1
ATOM 652 C CA . ALA A 1 87 ? -18.308 3.344 23.007 1.00 92.88 87 ALA A CA 1
ATOM 653 C C . ALA A 1 87 ? -19.352 2.648 23.903 1.00 92.88 87 ALA A C 1
ATOM 655 O O . ALA A 1 87 ? -20.376 3.245 24.216 1.00 92.88 87 ALA A O 1
ATOM 656 N N . ARG A 1 88 ? -19.068 1.424 24.378 1.00 92.00 88 ARG A N 1
ATOM 657 C CA . ARG A 1 88 ? -19.956 0.680 25.295 1.00 92.00 88 ARG A CA 1
ATOM 658 C C . ARG A 1 88 ? -20.077 1.331 26.673 1.00 92.00 88 ARG A C 1
ATOM 660 O O . ARG A 1 88 ? -21.131 1.244 27.294 1.00 92.00 88 ARG A O 1
ATOM 667 N N . HIS A 1 89 ? -19.006 1.957 27.158 1.00 86.94 89 HIS A N 1
ATOM 668 C CA . HIS A 1 89 ? -18.996 2.610 28.469 1.00 86.94 89 HIS A CA 1
ATOM 669 C C . HIS A 1 89 ? -19.553 4.042 28.430 1.00 86.94 89 HIS A C 1
ATOM 671 O O . HIS A 1 89 ? -20.108 4.492 29.425 1.00 86.94 89 HIS A O 1
ATOM 677 N N . GLN A 1 90 ? -19.478 4.734 27.289 1.00 77.62 90 GLN A N 1
ATOM 678 C CA . GLN A 1 90 ? -20.069 6.066 27.103 1.00 77.62 90 GLN A CA 1
ATOM 679 C C . GLN A 1 90 ? -21.592 6.012 26.914 1.00 77.62 90 GLN A C 1
ATOM 681 O O . GLN A 1 90 ? -22.299 6.890 27.397 1.00 77.62 90 GLN A O 1
ATOM 686 N N . SER A 1 91 ? -22.134 4.946 26.312 1.00 60.97 91 SER A N 1
ATOM 687 C CA . SER A 1 91 ? -23.590 4.735 26.231 1.00 60.97 91 SER A CA 1
ATOM 688 C C . SER A 1 91 ? -24.268 4.511 27.591 1.00 60.97 91 SER A C 1
ATOM 690 O O . SER A 1 91 ? -25.489 4.568 27.674 1.00 60.97 91 SER A O 1
ATOM 692 N N . GLY A 1 92 ? -23.497 4.269 28.658 1.00 58.16 92 GLY A N 1
ATOM 693 C CA . GLY A 1 92 ? -24.000 4.193 30.033 1.00 58.16 92 GLY A CA 1
ATOM 694 C C . GLY A 1 92 ? -24.031 5.535 30.775 1.00 58.16 92 GLY A C 1
ATOM 695 O O . GLY A 1 92 ? -24.514 5.569 31.901 1.00 58.16 92 GLY A O 1
ATOM 696 N N . SER A 1 93 ? -23.518 6.626 30.184 1.00 57.41 93 SER A N 1
ATOM 697 C CA . SER A 1 93 ? -23.422 7.941 30.842 1.00 57.41 93 SER A CA 1
ATOM 698 C C . SER A 1 93 ? -24.280 9.039 30.207 1.00 57.41 93 SER A C 1
ATOM 700 O O . SER A 1 93 ? -24.189 10.191 30.626 1.00 57.41 93 SER A O 1
ATOM 702 N N . THR A 1 94 ? -25.117 8.730 29.211 1.00 52.97 94 THR A N 1
ATOM 703 C CA . THR A 1 94 ? -26.023 9.713 28.588 1.00 52.97 94 THR A CA 1
ATOM 704 C C . THR A 1 94 ? -27.452 9.535 29.091 1.00 52.97 94 THR A C 1
ATOM 706 O O . THR A 1 94 ? -28.346 9.100 28.374 1.00 52.97 94 THR A O 1
ATOM 709 N N . SER A 1 95 ? -27.673 9.921 30.342 1.00 53.72 95 SER A N 1
ATOM 710 C CA . SER A 1 95 ? -28.998 10.286 30.842 1.00 53.72 95 SER A CA 1
ATOM 711 C C . SER A 1 95 ? -28.853 11.462 31.800 1.00 53.72 95 SER A C 1
ATOM 713 O O . SER A 1 95 ? -28.845 11.286 33.011 1.00 53.72 95 SER A O 1
ATOM 715 N N . SER A 1 96 ? -28.650 12.652 31.229 1.00 56.66 96 SER A N 1
ATOM 716 C CA . SER A 1 96 ? -29.167 13.938 31.718 1.00 56.66 96 SER A CA 1
ATOM 717 C C . SER A 1 96 ? -28.656 15.049 30.797 1.00 56.66 96 SER A C 1
ATOM 719 O O . SER A 1 96 ? -27.523 15.506 30.930 1.00 56.66 96 SER A O 1
ATOM 721 N N . GLN A 1 97 ? -29.474 15.487 29.842 1.00 57.31 97 GLN A N 1
ATOM 722 C CA . GLN A 1 97 ? -29.352 16.854 29.344 1.00 57.31 97 GLN A CA 1
ATOM 723 C C . GLN A 1 97 ? -30.753 17.387 29.039 1.00 57.31 97 GLN A C 1
ATOM 725 O O . GLN A 1 97 ? -31.430 16.925 28.124 1.00 57.31 97 GLN A O 1
ATOM 730 N N . SER A 1 98 ? -31.196 18.289 29.916 1.00 49.62 98 SER A N 1
ATOM 731 C CA . SER A 1 98 ? -32.466 19.013 29.864 1.00 49.62 98 SER A CA 1
ATOM 732 C C . SER A 1 98 ? -32.422 20.071 28.754 1.00 49.62 98 SER A C 1
ATOM 734 O O . SER A 1 98 ? -31.386 20.728 28.625 1.00 49.62 98 SER A O 1
ATOM 736 N N . PRO A 1 99 ? -33.505 20.285 27.989 1.00 67.56 99 PRO A N 1
ATOM 737 C CA . PRO A 1 99 ? -33.586 21.405 27.062 1.00 67.56 99 PRO A CA 1
ATOM 738 C C . PRO A 1 99 ? -33.911 22.699 27.827 1.00 67.56 99 PRO A C 1
ATOM 740 O O . PRO A 1 99 ? -34.784 22.698 28.699 1.00 67.56 99 PRO A O 1
ATOM 743 N N . ILE A 1 100 ? -33.201 23.782 27.498 1.00 52.88 100 ILE A N 1
ATOM 744 C CA . ILE A 1 100 ? -33.677 25.166 27.649 1.00 52.88 100 ILE A CA 1
ATOM 745 C C . ILE A 1 100 ? -33.962 25.668 26.238 1.00 52.88 100 ILE A C 1
ATOM 747 O O . ILE A 1 100 ? -33.089 25.432 25.370 1.00 52.88 100 ILE A O 1
#

Foldseek 3Di:
DWDWDWDWDDDPPDDIDIDIDTPDDPVVSVVVVVVVVVCCVVVVVDPFDWDFAPQPPGPGTHGCPPVPDRGPDPVSVVNNVVVVVVVVVVVVVPDDDDDD

pLDDT: mean 88.24, std 12.05, range [49.62, 98.19]

Secondary structure (DSSP, 8-state):
-PPEEEEEE--TTS--EEEEEE-S-HHHHHHHHHHHHHHHHHTT-SS--EEE--STT---EEETTSTT--SSSHHHHHHHHHHHHHHHHHTTS-------

Radius of gyration: 23.34 Å; chains: 1; bounding box: 56×48×53 Å